Protein AF-A0A7W2ENG8-F1 (afdb_monomer_lite)

Secondary structure (DSSP, 8-state):
-----TTS-HHHHHHHHH-S---SS-SEEE-TTTTT--TTS-EEETTEEEEEETTTTEEEEHHHHHHHHHHHHHH-

pLDDT: mean 77.67, std 13.18, range [36.69, 90.94]

Organism: NCBI:txid2758569

Foldseek 3Di:
DDDDDPPPDPVVVVLVVPDPPPDPDDQKDAQCVVVVHDQPDWDADPNFTWHDPPVRRMTGTPVSVVSVVVVVVVVD

Sequence (76 aa):
MHTISSNAQPSLQQLLRECPLSGAAPVEIHGARALGCDPNDDFLFQGFKYVLDPSRDVLVREDIHCWIQARRRTLN

Structure (mmCIF, N/CA/C/O backbone):
data_AF-A0A7W2ENG8-F1
#
_entry.id   AF-A0A7W2ENG8-F1
#
loop_
_atom_site.group_PDB
_atom_site.id
_atom_site.type_symbol
_atom_site.label_atom_id
_atom_site.label_alt_id
_atom_site.label_comp_id
_atom_site.label_asym_id
_atom_site.label_entity_id
_atom_site.label_seq_id
_atom_site.pdbx_PDB_ins_code
_atom_site.Cartn_x
_atom_site.Cartn_y
_atom_site.Cartn_z
_atom_site.occupancy
_atom_site.B_iso_or_equiv
_atom_site.auth_seq_id
_atom_site.auth_comp_id
_atom_site.auth_asym_id
_atom_site.auth_atom_id
_atom_site.pdbx_PDB_model_num
ATOM 1 N N . MET A 1 1 ? -0.961 -14.578 7.557 1.00 36.69 1 MET A N 1
ATOM 2 C CA . MET A 1 1 ? 0.042 -13.859 8.373 1.00 36.69 1 MET A CA 1
ATOM 3 C C . MET A 1 1 ? 0.731 -12.863 7.453 1.00 36.69 1 MET A C 1
ATOM 5 O O . MET A 1 1 ? 1.409 -13.307 6.540 1.00 36.69 1 MET A O 1
ATOM 9 N N . HIS A 1 2 ? 0.476 -11.560 7.596 1.00 41.06 2 HIS A N 1
ATOM 10 C CA . HIS A 1 2 ? 1.081 -10.541 6.728 1.00 41.06 2 HIS A CA 1
ATOM 11 C C . HIS A 1 2 ? 2.413 -10.098 7.335 1.00 41.06 2 HIS A C 1
ATOM 13 O O . HIS A 1 2 ? 2.449 -9.553 8.437 1.00 41.06 2 HIS A O 1
ATOM 19 N N . THR A 1 3 ? 3.508 -10.403 6.646 1.00 44.59 3 THR A N 1
ATOM 20 C CA . THR A 1 3 ? 4.875 -10.068 7.048 1.00 44.59 3 THR A CA 1
ATOM 21 C C . THR A 1 3 ? 5.061 -8.556 6.938 1.00 44.59 3 THR A C 1
ATOM 23 O O . THR A 1 3 ? 5.172 -8.011 5.844 1.00 44.59 3 THR A O 1
ATOM 26 N N . ILE A 1 4 ? 5.039 -7.864 8.077 1.00 53.97 4 ILE A N 1
ATOM 27 C CA . ILE A 1 4 ? 5.335 -6.431 8.161 1.00 53.97 4 ILE A CA 1
ATOM 28 C C . ILE A 1 4 ? 6.832 -6.267 7.885 1.00 53.97 4 ILE A C 1
ATOM 30 O O . ILE A 1 4 ? 7.668 -6.767 8.639 1.00 53.97 4 ILE A O 1
ATOM 34 N N . SER A 1 5 ? 7.157 -5.613 6.773 1.00 47.25 5 SER A N 1
ATOM 35 C CA . SER A 1 5 ? 8.524 -5.411 6.298 1.00 47.25 5 SER A CA 1
ATOM 36 C C . SER A 1 5 ? 9.353 -4.647 7.343 1.00 47.25 5 SER A C 1
ATOM 38 O O . SER A 1 5 ? 9.002 -3.545 7.771 1.00 47.25 5 SER A O 1
ATOM 40 N N . SER A 1 6 ? 10.461 -5.244 7.788 1.00 51.00 6 SER A N 1
ATOM 41 C CA . SER A 1 6 ? 11.280 -4.798 8.930 1.00 51.00 6 SER A CA 1
ATOM 42 C C . SER A 1 6 ? 12.074 -3.500 8.702 1.00 51.00 6 SER A C 1
ATOM 44 O O . SER A 1 6 ? 12.815 -3.089 9.587 1.00 51.00 6 SER A O 1
ATOM 46 N N . ASN A 1 7 ? 11.903 -2.838 7.553 1.00 50.78 7 ASN A N 1
ATOM 47 C CA . ASN A 1 7 ? 12.589 -1.587 7.196 1.00 50.78 7 ASN A CA 1
ATOM 48 C C . ASN A 1 7 ? 11.751 -0.316 7.421 1.00 50.78 7 ASN A C 1
ATOM 50 O O . ASN A 1 7 ? 12.201 0.786 7.108 1.00 50.78 7 ASN A O 1
ATOM 54 N N . ALA A 1 8 ? 10.536 -0.432 7.956 1.00 53.44 8 ALA A N 1
ATOM 55 C CA . ALA A 1 8 ? 9.773 0.730 8.398 1.00 53.44 8 ALA A CA 1
ATOM 56 C C . ALA A 1 8 ? 10.413 1.326 9.667 1.00 53.44 8 ALA A C 1
ATOM 58 O O . ALA A 1 8 ? 10.649 0.600 10.632 1.00 53.44 8 ALA A O 1
ATOM 59 N N . GLN A 1 9 ? 10.675 2.642 9.681 1.00 58.00 9 GLN A N 1
ATOM 60 C CA . GLN A 1 9 ? 11.118 3.364 10.884 1.00 58.00 9 GLN A CA 1
ATOM 61 C C . GLN A 1 9 ? 10.243 2.963 12.093 1.00 58.00 9 GLN A C 1
ATOM 63 O O . GLN A 1 9 ? 9.036 2.784 11.920 1.00 58.00 9 GLN A O 1
ATOM 68 N N . PRO A 1 10 ? 10.790 2.833 13.315 1.00 61.16 10 PRO A N 1
ATOM 69 C CA . PRO A 1 10 ? 10.047 2.315 14.471 1.00 61.16 10 PRO A CA 1
ATOM 70 C C . PRO A 1 10 ? 8.743 3.082 14.760 1.00 61.16 10 PRO A C 1
ATOM 72 O O . PRO A 1 10 ? 7.742 2.476 15.142 1.00 61.16 10 PRO A O 1
ATOM 75 N N . SER A 1 11 ? 8.707 4.385 14.466 1.00 71.06 11 SER A N 1
ATOM 76 C CA . SER A 1 11 ? 7.495 5.212 14.535 1.00 71.06 11 SER A CA 1
ATOM 77 C C . SER A 1 11 ? 6.434 4.827 13.495 1.00 71.06 11 SER A C 1
ATOM 79 O O . SER A 1 11 ? 5.244 4.844 13.789 1.00 71.06 11 SER A O 1
ATOM 81 N N . LEU A 1 12 ? 6.836 4.428 12.286 1.00 68.44 12 LEU A N 1
ATOM 82 C CA . LEU A 1 12 ? 5.929 3.963 11.236 1.00 68.44 12 LEU A CA 1
ATOM 83 C C . LEU A 1 12 ? 5.305 2.605 11.591 1.00 68.44 12 LEU A C 1
ATOM 85 O O . LEU A 1 12 ? 4.115 2.416 11.364 1.00 68.44 12 LEU A O 1
ATOM 89 N N . GLN A 1 13 ? 6.061 1.683 12.195 1.00 70.69 13 GLN A N 1
ATOM 90 C CA . GLN A 1 13 ? 5.506 0.393 12.629 1.00 70.69 13 GLN A CA 1
ATOM 91 C C . GLN A 1 13 ? 4.466 0.539 13.747 1.00 70.69 13 GLN A C 1
ATOM 93 O O . GLN A 1 13 ? 3.461 -0.172 13.739 1.00 70.69 13 GLN A O 1
ATOM 98 N N . GLN A 1 14 ? 4.680 1.462 14.691 1.00 73.62 14 GLN A N 1
ATOM 99 C CA . GLN A 1 14 ? 3.689 1.773 15.727 1.00 73.62 14 GLN A CA 1
ATOM 100 C C . GLN A 1 14 ? 2.416 2.367 15.117 1.00 73.62 14 GLN A C 1
ATOM 102 O O . GLN A 1 14 ? 1.323 1.886 15.401 1.00 73.62 14 GLN A O 1
ATOM 107 N N . LEU A 1 15 ? 2.562 3.328 14.202 1.00 74.69 15 LEU A N 1
ATOM 108 C CA . LEU A 1 15 ? 1.433 3.919 13.482 1.00 74.69 15 LEU A CA 1
ATOM 109 C C . LEU A 1 15 ? 0.637 2.864 12.702 1.00 74.69 15 LEU A C 1
ATOM 111 O O . LEU A 1 15 ? -0.585 2.829 12.788 1.00 74.69 15 LEU A O 1
ATOM 115 N N . LEU A 1 16 ? 1.313 1.959 11.992 1.00 73.75 16 LEU A N 1
ATOM 116 C CA . LEU A 1 16 ? 0.653 0.872 11.264 1.00 73.75 16 LEU A CA 1
ATOM 117 C C . LEU A 1 16 ? -0.101 -0.093 12.188 1.00 73.75 16 LEU A C 1
ATOM 119 O O . LEU A 1 16 ? -1.162 -0.579 11.810 1.00 73.75 16 LEU A O 1
ATOM 123 N N . ARG A 1 17 ? 0.413 -0.351 13.398 1.00 73.19 17 ARG A N 1
ATOM 124 C CA . ARG A 1 17 ? -0.277 -1.166 14.413 1.00 73.19 17 ARG A CA 1
ATOM 125 C C . ARG A 1 17 ? -1.521 -0.489 14.988 1.00 73.19 17 ARG A C 1
ATOM 127 O O . ARG A 1 17 ? -2.468 -1.185 15.333 1.00 73.19 17 ARG A O 1
ATOM 134 N N . GLU A 1 18 ? -1.512 0.834 15.106 1.00 76.75 18 GLU A N 1
ATOM 135 C CA . GLU A 1 18 ? -2.646 1.629 15.599 1.00 76.75 18 GLU A CA 1
ATOM 136 C C . GLU A 1 18 ? -3.686 1.935 14.515 1.00 76.75 18 GLU A C 1
ATOM 138 O O . GLU A 1 18 ? -4.767 2.440 14.824 1.00 76.75 18 GLU A O 1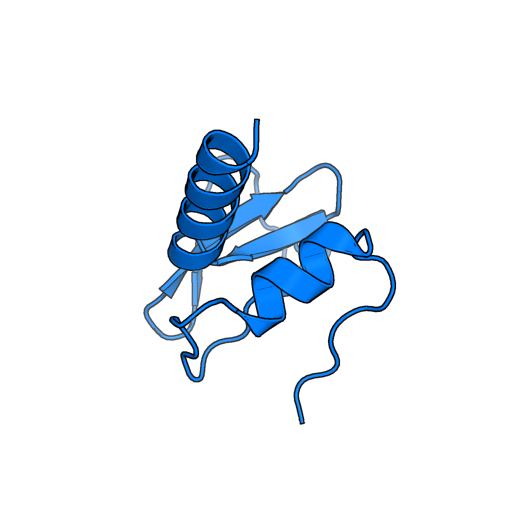
ATOM 143 N N . CYS A 1 19 ? -3.371 1.671 13.245 1.00 74.94 19 CYS A N 1
ATOM 144 C CA . CYS A 1 19 ? -4.240 2.040 12.145 1.00 74.94 19 CYS A CA 1
ATOM 145 C C . CYS A 1 19 ? -5.526 1.188 12.161 1.00 74.94 19 CYS A C 1
ATOM 147 O O . CYS A 1 19 ? -5.455 -0.030 11.981 1.00 74.94 19 CYS A O 1
ATOM 149 N N . PRO A 1 20 ? -6.718 1.798 12.318 1.00 74.06 20 PRO A N 1
ATOM 150 C CA . PRO A 1 20 ? -7.980 1.059 12.403 1.00 74.06 20 PRO A CA 1
ATOM 151 C C . PRO A 1 20 ? -8.439 0.501 11.048 1.00 74.06 20 PRO A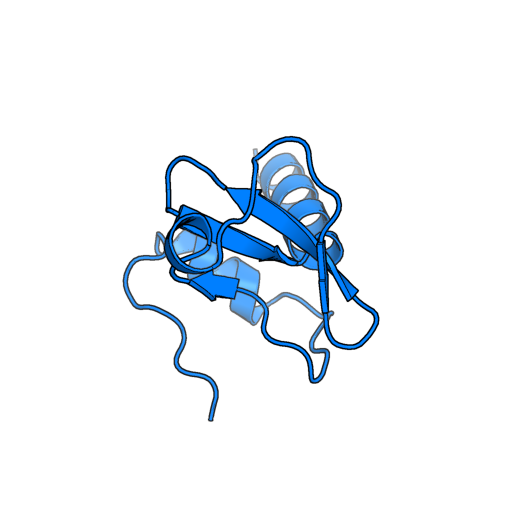 C 1
ATOM 153 O O . PRO A 1 20 ? -9.395 -0.266 10.977 1.00 74.06 20 PRO A O 1
ATOM 156 N N . LEU A 1 21 ? -7.775 0.886 9.957 1.00 71.38 21 LEU A N 1
ATOM 157 C CA . LEU A 1 21 ? -8.127 0.523 8.589 1.00 71.38 21 LEU A CA 1
ATOM 158 C C . LEU A 1 21 ? -7.572 -0.870 8.222 1.00 71.38 21 LEU A C 1
ATOM 160 O O . LEU A 1 21 ? -6.901 -1.044 7.203 1.00 71.38 21 LEU A O 1
ATOM 164 N N . SER A 1 22 ? -7.833 -1.896 9.038 1.00 62.88 22 SER A N 1
ATOM 165 C CA . SER A 1 22 ? -7.448 -3.280 8.723 1.00 62.88 22 SER A CA 1
ATOM 166 C C . SER A 1 22 ? -8.381 -3.881 7.661 1.00 62.88 22 SER A C 1
ATOM 168 O O . SER A 1 22 ? -9.320 -4.614 7.965 1.00 62.88 22 SER A O 1
ATOM 170 N N . GLY A 1 23 ? -8.153 -3.538 6.395 1.00 68.44 23 GLY A N 1
ATOM 171 C CA . GLY A 1 23 ? -8.773 -4.232 5.265 1.00 68.44 23 GLY A CA 1
ATOM 172 C C . GLY A 1 23 ? -8.084 -5.570 4.980 1.00 68.44 23 GLY A C 1
ATOM 173 O O . GLY A 1 23 ? -6.940 -5.779 5.377 1.00 68.44 23 GLY A O 1
ATOM 174 N N . ALA A 1 24 ? -8.757 -6.463 4.249 1.00 74.75 24 ALA A N 1
ATOM 175 C CA . ALA A 1 24 ? -8.156 -7.713 3.763 1.00 74.75 24 ALA A CA 1
ATOM 176 C C . ALA A 1 24 ? -7.033 -7.474 2.729 1.00 74.75 24 ALA A C 1
ATOM 178 O O . ALA A 1 24 ? -6.185 -8.340 2.512 1.00 74.75 24 ALA A O 1
ATOM 179 N N . ALA A 1 25 ? -7.022 -6.291 2.108 1.00 82.12 25 ALA A N 1
ATOM 180 C CA . ALA A 1 25 ? -6.025 -5.895 1.129 1.00 82.12 25 ALA A CA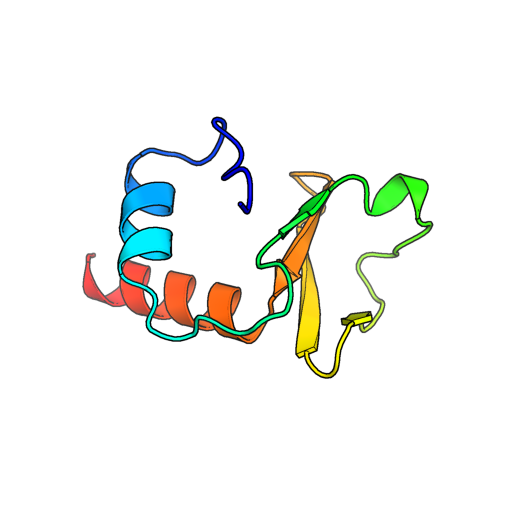 1
ATOM 181 C C . ALA A 1 25 ? -4.690 -5.506 1.797 1.00 82.12 25 ALA A C 1
ATOM 183 O O . ALA A 1 25 ? -4.692 -4.876 2.862 1.00 82.12 25 ALA A O 1
ATOM 184 N N . PRO A 1 26 ? -3.544 -5.819 1.167 1.00 84.56 26 PRO A N 1
ATOM 185 C CA . PRO A 1 26 ? -2.225 -5.501 1.707 1.00 84.56 26 PRO A CA 1
ATOM 186 C C . PRO A 1 26 ? -2.039 -3.990 1.888 1.00 84.56 26 PRO A C 1
ATOM 188 O O . PRO A 1 26 ? -2.502 -3.200 1.073 1.00 84.56 26 PRO A O 1
ATOM 191 N N . VAL A 1 27 ? -1.342 -3.575 2.944 1.00 86.75 27 VAL A N 1
ATOM 192 C CA . VAL A 1 27 ? -1.033 -2.151 3.171 1.00 86.75 27 VAL A CA 1
ATOM 193 C C . VAL A 1 27 ? 0.041 -1.652 2.204 1.00 86.75 27 VAL A C 1
ATOM 195 O O . VAL A 1 27 ? -0.068 -0.549 1.674 1.00 86.75 27 VAL A O 1
ATOM 198 N N . GLU A 1 28 ? 1.058 -2.480 1.970 1.00 88.56 28 GLU A N 1
ATOM 199 C CA . GLU A 1 28 ? 2.181 -2.201 1.079 1.00 88.56 28 GLU A CA 1
ATOM 200 C C . GLU A 1 28 ? 2.321 -3.340 0.059 1.00 88.56 28 GLU A C 1
ATOM 202 O O . GLU A 1 28 ? 2.202 -4.517 0.414 1.00 88.56 28 GLU A O 1
ATOM 207 N N . ILE A 1 29 ? 2.587 -2.994 -1.200 1.00 87.69 29 ILE A N 1
ATOM 208 C CA . ILE A 1 29 ? 2.957 -3.930 -2.269 1.00 87.69 29 ILE A CA 1
ATOM 209 C C . ILE A 1 29 ? 4.333 -3.506 -2.783 1.00 87.69 29 ILE A C 1
ATOM 211 O O . ILE A 1 29 ? 4.504 -2.394 -3.278 1.00 87.69 29 ILE A O 1
ATOM 215 N N . HIS A 1 30 ? 5.326 -4.377 -2.630 1.00 89.38 30 HIS A N 1
ATOM 216 C CA . HIS A 1 30 ? 6.713 -4.102 -3.011 1.00 89.38 30 HIS A CA 1
ATOM 217 C C . HIS A 1 30 ? 6.990 -4.454 -4.476 1.00 89.38 30 HIS A C 1
ATOM 219 O O . HIS A 1 30 ? 6.381 -5.377 -5.016 1.00 89.38 30 HIS A O 1
ATOM 225 N N . GLY A 1 31 ? 7.968 -3.773 -5.080 1.00 86.88 31 GLY A N 1
ATOM 226 C CA . GLY A 1 31 ? 8.426 -4.061 -6.441 1.00 86.88 31 GLY A CA 1
ATOM 227 C C . GLY A 1 31 ? 7.528 -3.446 -7.509 1.00 86.88 31 GLY A C 1
ATOM 228 O O . GLY A 1 31 ? 7.309 -4.050 -8.557 1.00 86.88 31 GLY A O 1
ATOM 229 N N . ALA A 1 32 ? 6.992 -2.256 -7.243 1.00 86.81 32 ALA A N 1
ATOM 230 C CA . ALA A 1 32 ? 6.084 -1.565 -8.150 1.00 86.81 32 ALA A CA 1
ATOM 231 C C . ALA A 1 32 ? 6.713 -1.331 -9.539 1.00 86.81 32 ALA A C 1
ATOM 233 O O . ALA A 1 32 ? 6.064 -1.545 -10.560 1.00 86.81 32 ALA A O 1
ATOM 234 N N . ARG A 1 33 ? 8.010 -1.011 -9.605 1.00 83.31 33 ARG A N 1
ATOM 235 C CA . ARG A 1 33 ? 8.760 -0.891 -10.866 1.00 83.31 33 ARG A CA 1
ATOM 236 C C . ARG A 1 33 ? 8.798 -2.191 -11.660 1.00 83.31 33 A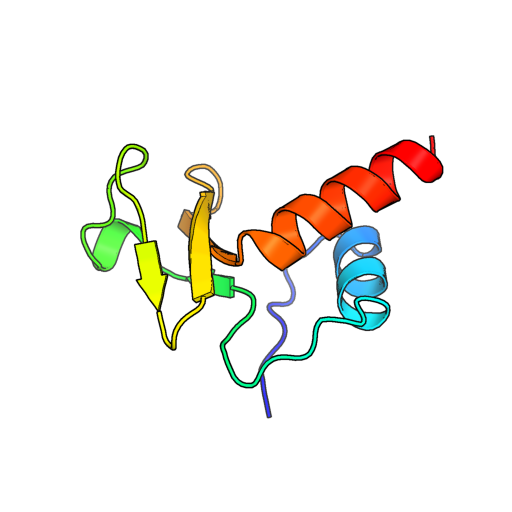RG A C 1
ATOM 238 O O . ARG A 1 33 ? 8.65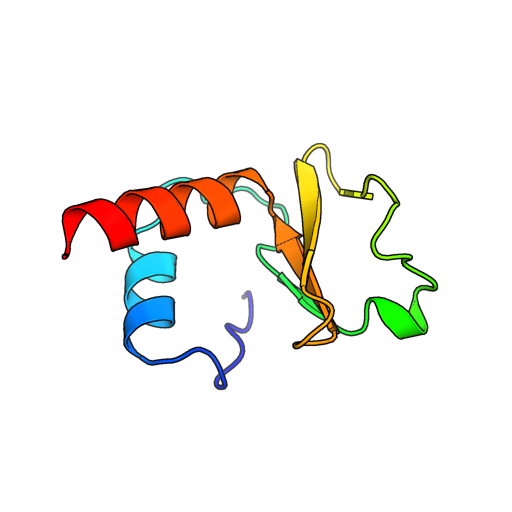6 -2.159 -12.877 1.00 83.31 33 ARG A O 1
ATOM 245 N N . ALA A 1 34 ? 8.970 -3.332 -10.992 1.00 84.88 34 ALA A N 1
ATOM 246 C CA . ALA A 1 34 ? 8.966 -4.637 -11.657 1.00 84.88 34 ALA A CA 1
ATOM 247 C C . ALA A 1 34 ? 7.576 -5.002 -12.205 1.00 84.88 34 ALA A C 1
ATOM 249 O O . ALA A 1 34 ? 7.471 -5.762 -13.165 1.00 84.88 34 ALA A O 1
ATOM 250 N N . LEU A 1 35 ? 6.522 -4.432 -11.618 1.00 82.06 35 LEU A N 1
ATOM 251 C CA . LEU A 1 35 ? 5.141 -4.545 -12.083 1.00 82.06 35 LEU A CA 1
ATOM 252 C C . LEU A 1 35 ? 4.791 -3.524 -13.180 1.00 82.06 35 LEU A C 1
ATOM 254 O O . LEU A 1 35 ? 3.676 -3.555 -13.693 1.00 82.06 35 LEU A O 1
ATOM 258 N N . GLY A 1 36 ? 5.726 -2.643 -13.559 1.00 83.19 36 GLY A N 1
ATOM 259 C CA . GLY A 1 36 ? 5.508 -1.608 -14.571 1.00 83.19 36 GLY A CA 1
ATOM 260 C C . GLY A 1 36 ? 4.661 -0.429 -14.087 1.00 83.19 36 GLY A C 1
ATOM 261 O O . GLY A 1 36 ? 4.077 0.264 -14.910 1.00 83.19 36 GLY A O 1
ATOM 262 N N . CYS A 1 37 ? 4.568 -0.208 -12.774 1.00 84.75 37 CYS A N 1
ATOM 263 C CA . CYS A 1 37 ? 3.797 0.888 -12.193 1.00 84.75 37 CYS A CA 1
ATOM 264 C C . CYS A 1 37 ? 4.497 2.244 -12.393 1.00 84.75 37 CYS A C 1
ATOM 266 O O . CYS A 1 37 ? 5.602 2.443 -11.878 1.00 84.75 37 CYS A O 1
ATOM 268 N N . ASP A 1 38 ? 3.841 3.185 -13.082 1.00 83.19 38 ASP A N 1
ATOM 269 C CA . ASP A 1 38 ? 4.328 4.559 -13.259 1.00 83.19 38 ASP A CA 1
ATOM 270 C C . ASP A 1 38 ? 3.868 5.485 -12.110 1.00 83.19 38 ASP A C 1
ATOM 272 O O . ASP A 1 38 ? 2.732 5.388 -11.651 1.00 83.19 38 ASP A O 1
ATOM 276 N N . PRO A 1 39 ? 4.701 6.420 -11.619 1.00 76.56 39 PRO A N 1
ATOM 277 C CA . PRO A 1 39 ? 4.293 7.383 -10.589 1.00 76.56 39 PRO A CA 1
ATOM 278 C C . PRO A 1 39 ? 3.074 8.247 -10.935 1.00 76.56 39 PRO A C 1
ATOM 280 O O . PRO A 1 39 ? 2.496 8.829 -10.019 1.00 76.56 39 PRO A O 1
ATOM 283 N N . ASN A 1 40 ? 2.693 8.355 -12.209 1.00 79.50 40 ASN A N 1
ATOM 284 C CA . ASN A 1 40 ? 1.541 9.148 -12.638 1.00 79.50 40 ASN A CA 1
ATOM 285 C C . ASN A 1 40 ? 0.248 8.333 -12.804 1.00 79.50 40 ASN A C 1
ATOM 287 O O . ASN A 1 40 ? -0.777 8.914 -13.159 1.00 79.50 40 ASN A O 1
ATOM 291 N N . ASP A 1 41 ? 0.283 7.023 -12.554 1.00 84.38 41 ASP A N 1
ATOM 292 C CA . ASP A 1 41 ? -0.881 6.151 -12.699 1.00 84.38 41 ASP A CA 1
ATOM 293 C C . ASP A 1 41 ? -1.710 6.038 -11.410 1.00 84.38 41 ASP A C 1
ATOM 295 O O . ASP A 1 41 ? -1.217 6.163 -10.285 1.00 84.38 41 ASP A O 1
ATOM 299 N N . ASP A 1 42 ? -2.999 5.737 -11.587 1.00 85.19 42 ASP A N 1
ATOM 300 C CA . ASP A 1 42 ? -3.899 5.345 -10.506 1.00 85.19 42 ASP A CA 1
ATOM 301 C C . ASP A 1 42 ? -3.904 3.816 -10.341 1.00 85.19 42 ASP A C 1
ATOM 303 O O . ASP A 1 42 ? -4.262 3.067 -11.252 1.00 85.19 42 ASP A O 1
ATOM 307 N N . PHE A 1 43 ? -3.573 3.337 -9.140 1.00 87.44 43 PHE A N 1
ATOM 308 C CA . PHE A 1 43 ? -3.493 1.905 -8.848 1.00 87.44 43 PHE A CA 1
ATOM 309 C C . PHE A 1 43 ? -4.685 1.437 -8.021 1.00 87.44 43 PHE A C 1
ATOM 311 O O . PHE A 1 43 ? -4.891 1.899 -6.901 1.00 87.44 43 PHE A O 1
ATOM 318 N N . LEU A 1 44 ? -5.447 0.475 -8.543 1.00 88.69 44 LEU A N 1
ATOM 319 C CA . LEU A 1 44 ? -6.575 -0.143 -7.845 1.00 88.69 44 LEU A CA 1
ATOM 320 C C . LEU A 1 44 ? -6.317 -1.633 -7.628 1.00 88.69 44 LEU A C 1
ATOM 322 O O . LEU A 1 44 ? -6.153 -2.392 -8.581 1.00 88.69 44 LEU A O 1
ATOM 326 N N . PHE A 1 45 ? -6.324 -2.069 -6.370 1.00 83.25 45 PHE A N 1
ATOM 327 C CA . PHE A 1 45 ? -6.134 -3.471 -6.009 1.00 83.25 45 PHE A CA 1
ATOM 328 C C . PHE A 1 45 ? -7.102 -3.885 -4.901 1.00 83.25 45 PHE A C 1
ATOM 330 O O . PHE A 1 45 ? -7.214 -3.225 -3.871 1.00 83.25 45 PHE A O 1
ATOM 337 N N . GLN A 1 46 ? -7.839 -4.978 -5.129 1.00 84.75 46 GLN A N 1
ATOM 338 C CA . GLN A 1 46 ? -8.873 -5.488 -4.212 1.00 84.75 46 GLN A CA 1
ATOM 339 C C . GLN A 1 46 ? -9.900 -4.423 -3.768 1.00 84.75 46 GLN A C 1
ATOM 341 O O . GLN A 1 46 ? -10.388 -4.454 -2.641 1.00 84.75 46 GLN A O 1
ATOM 346 N N . GLY A 1 47 ? -10.221 -3.470 -4.650 1.00 85.00 47 GLY A N 1
ATOM 347 C CA . GLY A 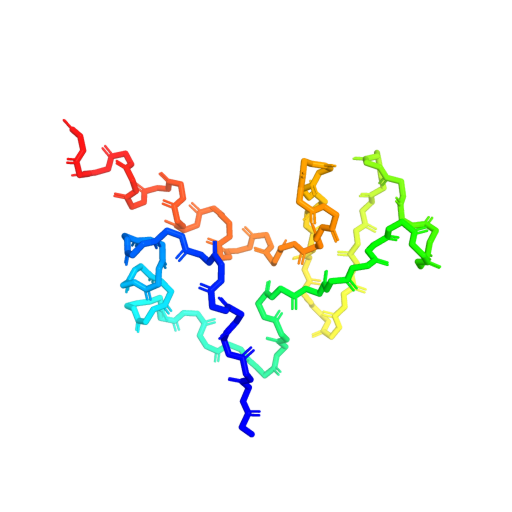1 47 ? -11.159 -2.378 -4.362 1.00 85.00 47 GLY A CA 1
ATOM 348 C C . GLY A 1 47 ? -10.566 -1.202 -3.580 1.00 85.00 47 GLY A C 1
ATOM 349 O O . GLY A 1 47 ? -11.300 -0.278 -3.247 1.00 85.00 47 GLY A O 1
ATOM 350 N N . PHE A 1 48 ? -9.258 -1.204 -3.312 1.00 87.75 48 PHE A N 1
ATOM 351 C CA . PHE A 1 48 ? -8.559 -0.101 -2.657 1.00 87.75 48 PHE A CA 1
ATOM 352 C C . PHE A 1 48 ? -7.642 0.625 -3.631 1.00 87.75 48 PHE A C 1
ATOM 354 O O . PHE A 1 48 ? -7.021 0.000 -4.493 1.00 87.75 48 PHE A O 1
ATOM 361 N N . LYS A 1 49 ? -7.532 1.942 -3.454 1.00 90.62 49 LYS A N 1
ATOM 362 C CA . LYS A 1 49 ? -6.580 2.772 -4.185 1.00 90.62 49 LYS A CA 1
ATOM 363 C C . LYS A 1 49 ? -5.202 2.715 -3.528 1.00 90.62 49 LYS A C 1
ATOM 365 O O . LYS A 1 49 ? -5.096 2.683 -2.302 1.00 90.62 49 LYS A O 1
ATOM 370 N N . TYR A 1 50 ? -4.158 2.706 -4.344 1.00 90.94 50 TYR A N 1
ATOM 371 C CA . TYR A 1 50 ? -2.764 2.719 -3.927 1.00 90.94 50 TYR A CA 1
ATOM 372 C C . TYR A 1 50 ? -2.030 3.890 -4.574 1.00 90.94 50 TYR A C 1
ATOM 374 O O . TYR A 1 50 ? -2.335 4.295 -5.693 1.00 90.94 50 TYR A O 1
ATOM 382 N N . VAL A 1 51 ? -1.045 4.407 -3.850 1.00 90.31 51 VAL A N 1
ATOM 383 C CA . VAL A 1 51 ? -0.158 5.489 -4.267 1.00 90.31 51 VAL A CA 1
ATOM 384 C C . VAL A 1 51 ? 1.257 4.941 -4.336 1.00 90.31 51 VAL A C 1
ATOM 386 O O . VAL A 1 51 ? 1.700 4.236 -3.424 1.00 90.31 51 VAL A O 1
ATOM 389 N N . LEU A 1 52 ? 1.974 5.261 -5.409 1.00 89.56 52 LEU A N 1
ATOM 390 C CA . LEU A 1 52 ? 3.372 4.881 -5.548 1.00 89.56 52 LEU A CA 1
ATOM 391 C C . LEU A 1 52 ? 4.262 5.756 -4.662 1.00 89.56 52 LEU A C 1
ATOM 393 O O . LEU A 1 52 ? 4.254 6.980 -4.768 1.00 89.56 52 LEU A O 1
ATOM 397 N N . ASP A 1 53 ? 5.083 5.115 -3.836 1.00 87.06 53 ASP A N 1
ATOM 398 C CA . ASP A 1 53 ? 6.258 5.715 -3.216 1.00 87.06 53 ASP A CA 1
ATOM 399 C C . ASP A 1 53 ? 7.494 5.377 -4.074 1.00 87.06 53 ASP A C 1
ATOM 401 O O . ASP A 1 53 ? 8.077 4.290 -3.940 1.00 87.06 53 ASP A O 1
ATOM 405 N N . PRO A 1 54 ? 7.926 6.287 -4.971 1.00 81.44 54 PRO A N 1
ATOM 406 C CA . PRO A 1 54 ? 9.021 6.019 -5.900 1.00 81.44 54 PRO A CA 1
ATOM 407 C C . PRO A 1 54 ? 10.382 5.912 -5.203 1.00 81.44 54 PRO A C 1
ATOM 409 O O . PRO A 1 54 ? 11.319 5.367 -5.795 1.00 81.44 54 PRO A O 1
ATOM 412 N N . SER A 1 55 ? 10.497 6.419 -3.967 1.00 84.38 55 SER A N 1
ATOM 413 C CA . SER A 1 55 ? 11.727 6.365 -3.172 1.00 84.38 55 SER A CA 1
ATOM 414 C C . SER A 1 55 ? 11.968 4.977 -2.581 1.00 84.38 55 SER A C 1
ATOM 416 O O . SER A 1 55 ? 13.115 4.553 -2.444 1.00 84.38 55 SER A O 1
ATOM 418 N N . ARG A 1 56 ? 10.884 4.252 -2.277 1.00 85.06 56 ARG A N 1
ATOM 419 C CA . ARG A 1 56 ? 10.913 2.907 -1.688 1.00 85.06 56 ARG A CA 1
ATOM 420 C C . ARG A 1 56 ? 10.586 1.794 -2.681 1.00 85.06 56 ARG A C 1
ATOM 422 O O . ARG A 1 56 ? 10.775 0.635 -2.330 1.00 85.06 56 ARG A O 1
ATOM 429 N N . ASP A 1 57 ? 10.120 2.135 -3.883 1.00 87.38 57 ASP A N 1
ATOM 430 C CA . ASP A 1 57 ? 9.606 1.184 -4.880 1.00 87.38 57 ASP A CA 1
ATOM 431 C C . ASP A 1 57 ? 8.429 0.343 -4.340 1.00 87.38 57 ASP A C 1
ATOM 433 O O . ASP A 1 57 ? 8.394 -0.891 -4.420 1.00 87.38 57 ASP A O 1
ATOM 437 N N . VAL A 1 58 ? 7.473 1.034 -3.711 1.00 89.19 58 VAL A N 1
ATOM 438 C CA . VAL A 1 58 ? 6.334 0.425 -3.011 1.00 89.19 58 VAL A CA 1
ATOM 439 C C . VAL A 1 58 ? 5.042 1.144 -3.366 1.00 89.19 58 VAL A C 1
ATOM 441 O O . VAL A 1 58 ? 4.987 2.368 -3.340 1.00 89.19 58 VAL A O 1
ATOM 444 N N . LEU A 1 59 ? 3.979 0.386 -3.619 1.00 89.44 59 LEU A N 1
ATOM 445 C CA . LEU A 1 59 ? 2.611 0.893 -3.609 1.00 89.44 59 LEU A CA 1
ATOM 446 C C . LEU A 1 59 ? 2.072 0.854 -2.181 1.00 89.44 59 LEU A C 1
ATOM 448 O O . LEU A 1 59 ? 2.014 -0.211 -1.565 1.00 89.44 59 LEU A O 1
ATOM 452 N N . VAL A 1 60 ? 1.655 2.003 -1.663 1.00 89.00 60 VAL A N 1
ATOM 453 C CA . VAL A 1 60 ? 1.054 2.141 -0.334 1.00 89.00 60 VAL A CA 1
ATOM 454 C C . VAL A 1 60 ? -0.425 2.435 -0.500 1.00 89.00 60 VAL A C 1
ATOM 456 O O . VAL A 1 60 ? -0.804 3.292 -1.294 1.00 89.00 60 VAL A O 1
ATOM 459 N N . ARG A 1 61 ? -1.276 1.741 0.249 1.00 90.38 61 ARG A N 1
ATOM 460 C CA . ARG A 1 61 ? -2.721 1.973 0.192 1.00 90.38 61 ARG A CA 1
ATOM 461 C C . ARG A 1 61 ? -3.051 3.417 0.589 1.00 90.38 61 ARG A C 1
ATOM 463 O O . ARG A 1 61 ? -2.566 3.906 1.609 1.00 90.38 61 ARG A O 1
ATOM 470 N N . GLU A 1 62 ? -3.832 4.108 -0.236 1.00 89.88 62 GLU A N 1
ATOM 471 C CA . GLU A 1 62 ? -4.041 5.561 -0.158 1.00 89.88 62 GLU A CA 1
ATOM 472 C C . GLU A 1 62 ? -4.688 5.984 1.168 1.00 89.88 62 GLU A C 1
ATOM 474 O O . GLU A 1 62 ? -4.255 6.946 1.796 1.00 89.88 62 GLU A O 1
ATOM 479 N N . ASP A 1 63 ? -5.677 5.226 1.640 1.00 88.12 63 ASP A N 1
ATOM 480 C CA . ASP A 1 63 ? -6.368 5.445 2.914 1.00 88.12 63 ASP A CA 1
ATOM 481 C C . ASP A 1 63 ? -5.403 5.381 4.112 1.00 88.12 63 ASP A C 1
ATOM 483 O O . ASP A 1 63 ? -5.420 6.250 4.988 1.00 88.12 63 ASP A O 1
ATOM 487 N N . ILE A 1 64 ? -4.507 4.391 4.112 1.00 85.38 64 ILE A N 1
ATOM 488 C CA . ILE A 1 64 ? -3.456 4.228 5.120 1.00 85.38 64 ILE A CA 1
ATOM 489 C C . ILE A 1 64 ? -2.435 5.356 5.018 1.00 85.38 64 ILE A C 1
ATOM 491 O O . ILE A 1 64 ? -2.059 5.942 6.034 1.00 85.38 64 ILE A O 1
ATOM 495 N N . HIS A 1 65 ? -2.000 5.683 3.802 1.00 85.06 65 HIS A N 1
ATOM 496 C CA . HIS A 1 65 ? -1.052 6.761 3.558 1.00 85.06 65 HIS A CA 1
ATOM 497 C C . HIS A 1 65 ? -1.588 8.100 4.092 1.00 85.06 65 HIS A C 1
ATOM 499 O O . HIS A 1 65 ? -0.906 8.777 4.868 1.00 85.06 65 HIS A O 1
ATOM 505 N N . CYS A 1 66 ? -2.840 8.436 3.775 1.00 86.94 66 CYS A N 1
ATOM 506 C CA . CYS A 1 66 ? -3.527 9.622 4.282 1.00 86.94 66 CYS A CA 1
ATOM 507 C C . CYS A 1 66 ? -3.651 9.613 5.812 1.00 86.94 66 CYS A C 1
ATOM 509 O O . CYS A 1 66 ? -3.361 10.622 6.460 1.00 86.94 66 CYS A O 1
ATOM 511 N N . TRP A 1 67 ? -4.023 8.476 6.407 1.00 86.88 67 TRP A N 1
ATOM 512 C CA . TRP A 1 67 ? -4.133 8.348 7.861 1.00 86.88 67 TRP A CA 1
ATOM 513 C C . TRP A 1 67 ? -2.783 8.558 8.565 1.00 86.88 67 TRP A C 1
ATOM 515 O O . TRP A 1 67 ? -2.702 9.325 9.527 1.00 86.88 67 TRP A O 1
ATOM 525 N N . ILE A 1 68 ? -1.702 7.953 8.056 1.00 83.31 68 ILE A N 1
ATOM 526 C CA . ILE A 1 68 ? -0.342 8.123 8.593 1.00 83.31 68 ILE A CA 1
ATOM 527 C C . ILE A 1 68 ? 0.079 9.593 8.524 1.00 83.31 68 ILE A C 1
ATOM 529 O O . ILE A 1 68 ? 0.624 10.123 9.496 1.00 83.31 68 ILE A O 1
ATOM 533 N N . GLN A 1 69 ? -0.172 10.268 7.399 1.00 83.94 69 GLN A N 1
ATOM 534 C CA . GLN A 1 69 ? 0.159 11.685 7.248 1.00 83.94 69 GLN A CA 1
ATOM 535 C C . GLN A 1 69 ? -0.622 12.567 8.229 1.00 83.94 69 GLN A C 1
ATOM 537 O O . GLN A 1 69 ? -0.030 13.435 8.873 1.00 83.94 69 GLN A O 1
ATOM 542 N N . ALA A 1 70 ? -1.926 12.326 8.388 1.00 84.94 70 ALA A N 1
ATOM 543 C CA . ALA A 1 70 ? -2.755 13.052 9.345 1.00 84.94 70 ALA A CA 1
ATOM 544 C C . ALA A 1 70 ? -2.266 12.843 10.787 1.00 84.94 70 ALA A C 1
ATOM 546 O O . ALA A 1 70 ? -2.106 13.807 11.536 1.00 84.94 70 ALA A O 1
ATOM 547 N N . ARG A 1 71 ? -1.938 11.600 11.159 1.00 82.38 71 ARG A N 1
ATOM 548 C CA . ARG A 1 71 ? -1.452 11.256 12.500 1.00 82.38 71 ARG A CA 1
ATOM 549 C C . ARG A 1 71 ? -0.084 11.869 12.806 1.00 82.38 71 ARG A C 1
ATOM 551 O O . ARG A 1 71 ? 0.133 12.357 13.912 1.00 82.38 71 ARG A O 1
ATOM 558 N N . ARG A 1 72 ? 0.823 11.919 11.824 1.00 81.94 72 ARG A N 1
ATOM 559 C CA . ARG A 1 72 ? 2.118 12.612 11.960 1.00 81.94 72 ARG A CA 1
ATOM 560 C C . ARG A 1 72 ? 1.954 14.113 12.191 1.00 81.94 72 ARG A C 1
ATOM 562 O O . ARG A 1 72 ? 2.690 14.669 12.994 1.00 81.94 72 ARG A O 1
ATOM 569 N N . ARG A 1 73 ? 0.979 14.759 11.540 1.00 79.62 73 ARG A N 1
ATOM 570 C CA . ARG A 1 73 ? 0.682 16.184 11.771 1.00 79.62 73 ARG A CA 1
ATOM 571 C C . ARG A 1 73 ? 0.162 16.468 13.177 1.00 79.62 73 ARG A C 1
ATOM 573 O O . ARG A 1 73 ? 0.409 17.548 13.675 1.00 79.62 73 ARG A O 1
ATOM 580 N N . THR A 1 74 ? -0.543 15.526 13.805 1.00 74.44 74 THR A N 1
ATOM 581 C CA . THR A 1 74 ? -1.040 15.689 15.186 1.00 74.44 74 THR A CA 1
ATOM 582 C C . THR A 1 74 ? 0.006 15.419 16.272 1.00 74.44 74 THR A C 1
ATOM 584 O O . THR A 1 74 ? -0.261 15.689 17.436 1.00 74.44 74 THR A O 1
ATOM 587 N N . LEU A 1 75 ? 1.154 14.831 15.917 1.00 66.94 75 LEU A N 1
ATOM 588 C CA . LEU A 1 75 ? 2.239 14.494 16.851 1.00 66.94 75 LEU A CA 1
ATOM 589 C C . LEU A 1 75 ? 3.388 15.521 16.847 1.00 66.94 75 LEU A C 1
ATOM 591 O O . LEU A 1 75 ? 4.274 15.417 17.693 1.00 66.94 75 LEU A O 1
ATOM 595 N N . ASN A 1 76 ? 3.373 16.470 15.906 1.00 54.91 76 ASN A N 1
ATOM 596 C CA . ASN A 1 76 ? 4.253 17.643 15.854 1.00 54.91 76 ASN A CA 1
ATOM 597 C C . ASN A 1 76 ? 3.510 18.873 16.375 1.00 54.91 76 ASN A C 1
ATOM 599 O O . ASN A 1 76 ? 4.191 19.751 16.944 1.00 54.91 76 ASN A O 1
#

Radius of gyration: 12.42 Å; chains: 1; bounding box: 24×32×31 Å